Protein AF-L9JYN4-F1 (afdb_monomer_lite)

Foldseek 3Di:
DDDDDDDDDPDDDDPVLQWWKKKDKDQLQVQQPPPDQQCSLVSSVVVVLVVLCVPSVLDDPDDDDPDDDDDDDDDDDDDDDDDDDDDDDPDDDPPPPPPPCPPPPPSQEAEDPQNSCQQQVVHRRCGDRMWIKMKTKDADPDPPRPDRIHIYIGTDDDPDDPPDDMDIDDDD

Radius of gyration: 24.9 Å; chains: 1; bounding box: 78×68×42 Å

pLDDT: mean 70.84, std 22.61, range [29.33, 94.0]

Structure (mmCIF, N/CA/C/O backbone):
data_AF-L9JYN4-F1
#
_entry.id   AF-L9JYN4-F1
#
loop_
_atom_site.group_PDB
_atom_site.id
_atom_site.type_symbol
_atom_site.label_atom_id
_atom_site.label_alt_id
_atom_site.label_comp_id
_atom_site.label_asym_id
_atom_site.label_entity_id
_atom_site.label_seq_id
_atom_site.pdbx_PDB_ins_code
_atom_site.Cartn_x
_atom_site.Cartn_y
_atom_site.Cartn_z
_atom_site.occupancy
_atom_site.B_iso_or_equiv
_atom_site.auth_seq_id
_atom_site.auth_comp_id
_atom_site.auth_asym_id
_atom_site.auth_atom_id
_atom_site.pdbx_PDB_model_num
ATOM 1 N N . MET A 1 1 ? -40.098 34.093 3.460 1.00 53.19 1 MET A N 1
ATOM 2 C CA . MET A 1 1 ? -39.398 33.324 4.517 1.00 53.19 1 MET A CA 1
ATOM 3 C C . MET A 1 1 ? -38.778 32.085 3.886 1.00 53.19 1 MET A C 1
ATOM 5 O O . MET A 1 1 ? -39.512 31.292 3.315 1.00 53.19 1 MET A O 1
ATOM 9 N N . ALA A 1 2 ? -37.450 31.949 3.913 1.00 60.94 2 ALA A N 1
ATOM 10 C CA . ALA A 1 2 ? -36.761 30.754 3.414 1.00 60.94 2 ALA A CA 1
ATOM 11 C C . ALA A 1 2 ? -36.780 29.643 4.485 1.00 60.94 2 ALA A C 1
ATOM 13 O O . ALA A 1 2 ? -36.620 29.960 5.667 1.00 60.94 2 ALA A O 1
ATOM 14 N N . PRO A 1 3 ? -36.960 28.358 4.125 1.00 61.03 3 PRO A N 1
ATOM 15 C CA . PRO A 1 3 ? -36.962 27.282 5.109 1.00 61.03 3 PRO A CA 1
ATOM 16 C C . PRO A 1 3 ? -35.545 27.047 5.650 1.00 61.03 3 PRO A C 1
ATOM 18 O O . PRO A 1 3 ? -34.594 26.819 4.899 1.00 61.03 3 PRO A O 1
ATOM 21 N N . ALA A 1 4 ? -35.404 27.094 6.974 1.00 62.88 4 ALA A N 1
ATOM 22 C CA . ALA A 1 4 ? -34.155 26.805 7.667 1.00 62.88 4 ALA A CA 1
ATOM 23 C C . ALA A 1 4 ? -33.727 25.343 7.434 1.00 62.88 4 ALA A C 1
ATOM 25 O O . ALA A 1 4 ? -34.491 24.405 7.681 1.00 62.88 4 ALA A O 1
ATOM 26 N N . LYS A 1 5 ? -32.485 25.131 6.980 1.00 56.91 5 LYS A N 1
ATOM 27 C CA . LYS A 1 5 ? -31.899 23.791 6.845 1.00 56.91 5 LYS A CA 1
ATOM 28 C C . LYS A 1 5 ? -31.742 23.156 8.232 1.00 56.91 5 LYS A C 1
ATOM 30 O O . LYS A 1 5 ? -30.893 23.579 9.012 1.00 56.91 5 LYS A O 1
ATOM 35 N N . LYS A 1 6 ? -32.523 22.109 8.525 1.00 52.66 6 LYS A N 1
ATOM 36 C CA . LYS A 1 6 ? -32.312 21.237 9.693 1.00 52.66 6 LYS A CA 1
ATOM 37 C C . LYS A 1 6 ? -30.915 20.612 9.604 1.00 52.66 6 LYS A C 1
ATOM 39 O O . LYS A 1 6 ? -30.650 19.788 8.730 1.00 52.66 6 LYS A O 1
ATOM 44 N N . GLY A 1 7 ? -30.025 21.015 10.509 1.00 46.19 7 GLY A N 1
ATOM 45 C CA . GLY A 1 7 ? -28.706 20.413 10.678 1.00 46.19 7 GLY A CA 1
ATOM 46 C C . GLY A 1 7 ? -28.845 18.953 11.098 1.00 46.19 7 GLY A C 1
ATOM 47 O O . GLY A 1 7 ? -29.244 18.656 12.222 1.00 46.19 7 GLY A O 1
ATOM 48 N N . GLY A 1 8 ? -28.546 18.033 10.181 1.00 50.31 8 GLY A N 1
ATOM 49 C CA . GLY A 1 8 ? -28.527 16.603 10.466 1.00 50.31 8 GLY A CA 1
ATOM 50 C C . GLY A 1 8 ? -27.525 16.286 11.577 1.00 50.31 8 GLY A C 1
ATOM 51 O O . GLY A 1 8 ? -26.336 16.589 11.463 1.00 50.31 8 GLY A O 1
ATOM 52 N N . LYS A 1 9 ? -28.012 15.668 12.656 1.00 52.28 9 LYS A N 1
ATOM 53 C CA . LYS A 1 9 ? -27.211 15.176 13.781 1.00 52.28 9 LYS A CA 1
ATOM 54 C C . LYS A 1 9 ? -26.187 14.165 13.241 1.00 52.28 9 LYS A C 1
ATOM 56 O O . LYS A 1 9 ? -26.570 13.104 12.745 1.00 52.28 9 LYS A O 1
ATOM 61 N N . LYS A 1 10 ? -24.890 14.487 13.297 1.00 55.28 10 LYS A N 1
ATOM 62 C CA . LYS A 1 10 ? -23.818 13.552 12.914 1.00 55.28 10 LYS A CA 1
ATOM 63 C C . LYS A 1 10 ? -23.861 12.367 13.883 1.00 55.28 10 LYS A C 1
ATOM 65 O O . LYS A 1 10 ? -23.594 12.543 15.068 1.00 55.28 10 LYS A O 1
ATOM 70 N N . LYS A 1 11 ? -24.237 11.180 13.392 1.00 53.78 11 LYS A N 1
ATOM 71 C CA . LYS A 1 11 ? -24.153 9.933 14.167 1.00 53.78 11 LYS A CA 1
ATOM 72 C C . LYS A 1 11 ? -22.708 9.759 14.648 1.00 53.78 11 LYS A C 1
ATOM 74 O O . LYS A 1 11 ? -21.784 9.825 13.835 1.00 53.78 11 LYS A O 1
ATOM 79 N N . GLY A 1 12 ? -22.522 9.568 15.954 1.00 54.34 12 GLY A N 1
ATOM 80 C CA . GLY A 1 12 ? -21.225 9.204 16.524 1.00 54.34 12 GLY A CA 1
ATOM 81 C C . GLY A 1 12 ? -20.718 7.912 15.882 1.00 54.34 12 GLY A C 1
ATOM 82 O O . GLY A 1 12 ? -21.507 7.014 15.584 1.00 54.34 12 GLY A O 1
ATOM 83 N N . ARG A 1 13 ? -19.413 7.831 15.610 1.00 55.22 13 ARG A N 1
ATOM 84 C CA . ARG A 1 13 ? -18.786 6.597 15.117 1.00 55.22 13 ARG A CA 1
ATOM 85 C C . ARG A 1 13 ? -18.963 5.514 16.188 1.00 55.22 13 ARG A C 1
ATOM 87 O O . ARG A 1 13 ? -18.525 5.713 17.312 1.00 55.22 13 ARG A O 1
ATOM 94 N N . SER A 1 14 ? -19.628 4.408 15.853 1.00 55.19 14 SER A N 1
ATOM 95 C CA . SER A 1 14 ? -19.808 3.272 16.768 1.00 55.19 14 SER A CA 1
ATOM 96 C C . SER A 1 14 ? -18.516 2.462 16.917 1.00 55.19 14 SER A C 1
ATOM 98 O O . SER A 1 14 ? -17.744 2.374 15.958 1.00 55.19 14 SER A O 1
ATOM 100 N N . ALA A 1 15 ? -18.336 1.828 18.083 1.00 57.25 15 ALA A N 1
ATOM 101 C CA . ALA A 1 15 ? -17.183 0.990 18.436 1.00 57.25 15 ALA A CA 1
ATOM 102 C C . ALA A 1 15 ? -16.939 -0.178 17.458 1.00 57.25 15 ALA A C 1
ATOM 104 O O . ALA A 1 15 ? -15.811 -0.605 17.251 1.00 57.25 15 ALA A O 1
ATOM 105 N N . ILE A 1 16 ? -17.979 -0.631 16.752 1.00 58.81 16 ILE A N 1
ATOM 106 C CA . ILE A 1 16 ? -17.873 -1.651 15.692 1.00 58.81 16 ILE A CA 1
ATOM 107 C C . ILE A 1 16 ? -17.000 -1.160 14.515 1.00 58.81 16 ILE A C 1
ATOM 109 O O . ILE A 1 16 ? -16.385 -1.954 13.818 1.00 58.81 16 ILE A O 1
ATOM 113 N N . ASN A 1 17 ? -16.866 0.155 14.306 1.00 62.59 17 ASN A N 1
ATOM 114 C CA . ASN A 1 17 ? -15.939 0.712 13.309 1.00 62.59 17 ASN A CA 1
ATOM 115 C C . ASN A 1 17 ? -14.483 0.810 13.810 1.00 62.59 17 ASN A C 1
ATOM 117 O O . ASN A 1 17 ? -13.615 1.319 13.088 1.00 62.59 17 ASN A O 1
ATOM 121 N N . GLU A 1 18 ? -14.205 0.427 15.057 1.00 66.06 18 GLU A N 1
ATOM 122 C CA . GLU A 1 18 ? -12.865 0.519 15.644 1.00 66.06 18 GLU A CA 1
ATOM 123 C C . GLU A 1 18 ? -11.986 -0.670 15.277 1.00 66.06 18 GLU A C 1
ATOM 125 O O . GLU A 1 18 ? -10.789 -0.479 15.077 1.00 66.06 18 GLU A O 1
ATOM 130 N N . VAL A 1 19 ? -12.563 -1.860 15.111 1.00 75.12 19 VAL A N 1
ATOM 131 C CA . VAL A 1 19 ? -11.863 -3.047 14.609 1.00 75.12 19 VAL A CA 1
ATOM 132 C C . VAL A 1 19 ? -12.432 -3.358 13.235 1.00 75.12 19 VAL A C 1
ATOM 134 O O . VAL A 1 19 ? -13.603 -3.679 13.079 1.00 75.12 19 VAL A O 1
ATOM 137 N N . VAL A 1 20 ? -11.620 -3.138 12.205 1.00 83.69 20 VAL A N 1
ATOM 138 C CA . VAL A 1 20 ? -12.059 -3.223 10.811 1.00 83.69 20 VAL A CA 1
ATOM 139 C C . VAL A 1 20 ? -11.007 -3.976 10.037 1.00 83.69 20 VAL A C 1
ATOM 141 O O . VAL A 1 20 ? -9.846 -3.553 9.998 1.00 83.69 20 VAL A O 1
ATOM 144 N N . THR A 1 21 ? -11.421 -5.046 9.362 1.00 89.19 21 THR A N 1
ATOM 145 C CA . THR A 1 21 ? -10.575 -5.709 8.379 1.00 89.19 21 THR A CA 1
ATOM 146 C C . THR A 1 21 ? -11.225 -5.676 7.001 1.00 89.19 21 THR A C 1
ATOM 148 O O . THR A 1 21 ? -12.403 -5.978 6.821 1.00 89.19 21 THR A O 1
ATOM 151 N N . ARG A 1 22 ? -10.481 -5.184 6.008 1.00 91.00 22 ARG A N 1
ATOM 152 C CA . ARG A 1 22 ? -10.981 -4.985 4.643 1.00 91.00 22 ARG A CA 1
ATOM 153 C C . ARG A 1 22 ? -9.913 -5.310 3.626 1.00 91.00 22 ARG A C 1
ATOM 155 O O . ARG A 1 22 ? -8.742 -4.961 3.793 1.00 91.00 22 ARG A O 1
ATOM 162 N N . GLU A 1 23 ? -10.325 -5.933 2.535 1.00 92.62 23 GLU A N 1
ATOM 163 C CA . GLU A 1 23 ? -9.470 -6.174 1.388 1.00 92.62 23 GLU A CA 1
ATOM 164 C C . GLU A 1 23 ? -9.727 -5.162 0.285 1.00 92.62 23 GLU A C 1
ATOM 166 O O . GLU A 1 23 ? -10.852 -4.969 -0.171 1.00 92.62 23 GLU A O 1
ATOM 171 N N . TYR A 1 24 ? -8.643 -4.563 -0.191 1.00 93.50 24 TYR A N 1
ATOM 172 C CA . TYR A 1 24 ? -8.649 -3.559 -1.236 1.00 93.50 24 TYR A CA 1
ATOM 173 C C . TYR A 1 24 ? -7.711 -3.954 -2.367 1.00 93.50 24 TYR A C 1
ATOM 175 O O . TYR A 1 24 ? -6.676 -4.590 -2.164 1.00 93.50 24 TYR A O 1
ATOM 183 N N . THR A 1 25 ? -8.040 -3.505 -3.575 1.00 93.81 25 THR A N 1
ATOM 184 C CA . THR A 1 25 ? -7.110 -3.536 -4.706 1.00 93.81 25 THR A CA 1
ATOM 185 C C . THR A 1 25 ? -6.612 -2.122 -4.972 1.00 93.81 25 THR A C 1
ATOM 187 O O . THR A 1 25 ? -7.362 -1.277 -5.455 1.00 93.81 25 THR A O 1
ATOM 190 N N . ILE A 1 26 ? -5.336 -1.862 -4.693 1.00 93.62 26 ILE A N 1
ATOM 191 C CA . ILE A 1 26 ? -4.714 -0.558 -4.932 1.00 93.62 26 ILE A CA 1
ATOM 192 C C . ILE A 1 26 ? -4.181 -0.513 -6.363 1.00 93.62 26 ILE A C 1
ATOM 194 O O . ILE A 1 26 ? -3.449 -1.406 -6.798 1.00 93.62 26 ILE A O 1
ATOM 198 N N . ASN A 1 27 ? -4.522 0.551 -7.093 1.00 93.44 27 ASN A N 1
ATOM 199 C CA . ASN A 1 27 ? -3.955 0.835 -8.407 1.00 93.44 27 ASN A CA 1
ATOM 200 C C . ASN A 1 27 ? -2.679 1.677 -8.267 1.00 93.44 27 ASN A C 1
ATOM 202 O O . ASN A 1 27 ? -2.727 2.903 -8.199 1.00 93.44 27 ASN A O 1
ATOM 206 N N . ILE A 1 28 ? -1.535 1.001 -8.247 1.00 93.56 28 ILE A N 1
ATOM 207 C CA . ILE A 1 28 ? -0.214 1.619 -8.109 1.00 93.56 28 ILE A CA 1
ATOM 208 C C . ILE A 1 28 ? 0.235 2.263 -9.420 1.00 93.56 28 ILE A C 1
ATOM 210 O O . ILE A 1 28 ? 0.974 3.242 -9.381 1.00 93.56 28 ILE A O 1
ATOM 214 N N . HIS A 1 29 ? -0.239 1.781 -10.574 1.00 92.81 29 HIS A N 1
ATOM 215 C CA . HIS A 1 29 ? 0.118 2.336 -11.883 1.00 92.81 29 HIS A CA 1
ATOM 216 C C . HIS A 1 29 ? -0.159 3.843 -11.965 1.00 92.81 29 HIS A C 1
ATOM 218 O O . HIS A 1 29 ? 0.704 4.608 -12.390 1.00 92.81 29 HIS A O 1
ATOM 224 N N . LYS A 1 30 ? -1.323 4.282 -11.467 1.00 92.94 30 LYS A N 1
ATOM 225 C CA . LYS A 1 30 ? -1.683 5.709 -11.399 1.00 92.94 30 LYS A CA 1
ATOM 226 C C . LYS A 1 30 ? -0.741 6.509 -10.490 1.00 92.94 30 LYS A C 1
ATOM 228 O O . LYS A 1 30 ? -0.433 7.655 -10.784 1.00 92.94 30 LYS A O 1
ATOM 233 N N . CYS A 1 31 ? -0.253 5.897 -9.413 1.00 89.44 31 CYS A N 1
ATOM 234 C CA . CYS A 1 31 ? 0.627 6.525 -8.426 1.00 89.44 31 CYS A CA 1
ATOM 235 C C . CYS A 1 31 ? 2.091 6.653 -8.879 1.00 89.44 31 CYS A C 1
ATOM 237 O O . CYS A 1 31 ? 2.809 7.523 -8.387 1.00 89.44 31 CYS A O 1
ATOM 239 N N . ILE A 1 32 ? 2.550 5.764 -9.764 1.00 92.50 32 ILE A N 1
ATOM 240 C CA . ILE A 1 32 ? 3.922 5.759 -10.301 1.00 92.50 32 ILE A CA 1
ATOM 241 C C . ILE A 1 32 ? 4.017 6.403 -11.690 1.00 92.50 32 ILE A C 1
ATOM 243 O O . ILE A 1 32 ? 5.100 6.446 -12.281 1.00 92.50 32 ILE A O 1
ATOM 247 N N . HIS A 1 33 ? 2.900 6.890 -12.231 1.00 91.56 33 HIS A N 1
ATOM 248 C CA . HIS A 1 33 ? 2.888 7.585 -13.508 1.00 91.56 33 HIS A CA 1
ATOM 249 C C . HIS A 1 33 ? 3.712 8.877 -13.410 1.00 91.56 33 HIS A C 1
ATOM 251 O O . HIS A 1 33 ? 3.561 9.646 -12.464 1.00 91.56 33 HIS A O 1
ATOM 257 N N . GLY A 1 34 ? 4.633 9.090 -14.352 1.00 91.44 34 GLY A N 1
ATOM 258 C CA . GLY A 1 34 ? 5.504 10.271 -14.374 1.00 91.44 34 GLY A CA 1
ATOM 259 C C . GLY A 1 34 ? 6.573 10.344 -13.273 1.00 91.44 34 GLY A C 1
ATOM 260 O O . GLY A 1 34 ? 7.317 11.319 -13.223 1.00 91.44 34 GLY A O 1
ATOM 261 N N . VAL A 1 35 ? 6.706 9.339 -12.394 1.00 92.69 35 VAL A N 1
ATOM 262 C CA . VAL A 1 35 ? 7.747 9.364 -11.351 1.00 92.69 35 VAL A CA 1
ATOM 263 C C . VAL A 1 35 ? 9.051 8.735 -11.847 1.00 92.69 35 VAL A C 1
ATOM 265 O O . VAL A 1 35 ? 9.052 7.695 -12.518 1.00 92.69 35 VAL A O 1
ATOM 268 N N . GLY A 1 36 ? 10.174 9.346 -11.461 1.00 93.50 36 GLY A N 1
ATOM 269 C CA . GLY A 1 36 ? 11.511 8.868 -11.807 1.00 93.50 36 GLY A CA 1
ATOM 270 C C . GLY A 1 36 ? 11.773 7.442 -11.316 1.00 93.50 36 GLY A C 1
ATOM 271 O O . GLY A 1 36 ? 11.365 7.053 -10.218 1.00 93.50 36 GLY A O 1
ATOM 272 N N . PHE A 1 37 ? 12.495 6.662 -12.120 1.00 91.44 37 PHE A N 1
ATOM 273 C CA . PHE A 1 37 ? 12.661 5.219 -11.925 1.00 91.44 37 PHE A CA 1
ATOM 274 C C . PHE A 1 37 ? 13.204 4.821 -10.545 1.00 91.44 37 PHE A C 1
ATOM 276 O O . PHE A 1 37 ? 12.722 3.857 -9.957 1.00 91.44 37 PHE A O 1
ATOM 283 N N . LYS A 1 38 ? 14.145 5.594 -9.987 1.00 92.56 38 LYS A N 1
ATOM 284 C CA . LYS A 1 38 ? 14.736 5.344 -8.658 1.00 92.56 38 LYS A CA 1
ATOM 285 C C . LYS A 1 38 ? 13.765 5.587 -7.493 1.00 92.56 38 LYS A C 1
ATOM 287 O O . LYS A 1 38 ? 14.056 5.219 -6.367 1.00 92.56 38 LYS A O 1
ATOM 292 N N . LYS A 1 39 ? 12.618 6.230 -7.725 1.00 93.06 39 LYS A N 1
ATOM 293 C CA . LYS A 1 39 ? 11.649 6.571 -6.671 1.00 93.06 39 LYS A CA 1
ATOM 294 C C . LYS A 1 39 ? 10.334 5.801 -6.800 1.00 93.06 39 LYS A C 1
ATOM 296 O O . LYS A 1 39 ? 9.462 6.001 -5.964 1.00 93.06 39 LYS A O 1
ATOM 301 N N . ARG A 1 40 ? 10.182 4.900 -7.781 1.00 93.75 40 ARG A N 1
ATOM 302 C CA . ARG A 1 40 ? 8.919 4.187 -8.055 1.00 93.75 40 ARG A CA 1
ATOM 303 C C . ARG A 1 40 ? 8.472 3.275 -6.913 1.00 93.75 40 ARG A C 1
ATOM 305 O O . ARG A 1 40 ? 7.410 3.522 -6.347 1.00 93.75 40 ARG A O 1
ATOM 312 N N . ALA A 1 41 ? 9.270 2.279 -6.525 1.00 92.56 41 ALA A N 1
ATOM 313 C CA . ALA A 1 41 ? 8.915 1.389 -5.409 1.00 92.56 41 ALA A CA 1
ATOM 314 C C . ALA A 1 41 ? 8.777 2.128 -4.054 1.00 92.56 41 ALA A C 1
ATOM 316 O O . ALA A 1 41 ? 7.757 1.948 -3.381 1.00 92.56 41 ALA A O 1
ATOM 317 N N . PRO A 1 42 ? 9.691 3.052 -3.677 1.00 93.44 42 PRO A N 1
ATOM 318 C CA . PRO A 1 42 ? 9.501 3.881 -2.486 1.00 93.44 42 PRO A CA 1
ATOM 319 C C . PRO A 1 42 ? 8.221 4.724 -2.531 1.00 93.44 42 PRO A C 1
ATOM 321 O O . PRO A 1 42 ? 7.540 4.872 -1.514 1.00 93.44 42 PRO A O 1
ATOM 324 N N . ARG A 1 43 ? 7.863 5.274 -3.701 1.00 93.44 43 ARG A N 1
ATOM 325 C CA . ARG A 1 43 ? 6.627 6.044 -3.869 1.00 93.44 43 ARG A CA 1
ATOM 326 C C . ARG A 1 43 ? 5.400 5.157 -3.719 1.00 93.44 43 ARG A C 1
ATOM 328 O O . ARG A 1 43 ? 4.484 5.559 -3.015 1.00 93.44 43 ARG A O 1
ATOM 335 N N . ALA A 1 44 ? 5.408 3.957 -4.295 1.00 93.56 44 ALA A N 1
ATOM 336 C CA . ALA A 1 44 ? 4.320 2.997 -4.147 1.00 93.56 44 ALA A CA 1
ATOM 337 C C . ALA A 1 44 ? 4.034 2.688 -2.667 1.00 93.56 44 ALA A C 1
ATOM 339 O O . ALA A 1 44 ? 2.890 2.771 -2.235 1.00 93.56 44 ALA A O 1
ATOM 340 N N . LEU A 1 45 ? 5.068 2.441 -1.856 1.00 92.88 45 LEU A N 1
ATOM 341 C CA . LEU A 1 45 ? 4.906 2.190 -0.416 1.00 92.88 45 LEU A CA 1
ATOM 342 C C . LEU A 1 45 ? 4.402 3.409 0.366 1.00 92.88 45 LEU A C 1
ATOM 344 O O . LEU A 1 45 ? 3.638 3.256 1.318 1.00 92.88 45 LEU A O 1
ATOM 348 N N . LYS A 1 46 ? 4.819 4.622 -0.015 1.00 91.81 46 LYS A N 1
ATOM 349 C CA . LYS A 1 46 ? 4.276 5.860 0.569 1.00 91.81 46 LYS A CA 1
ATOM 350 C C . LYS A 1 46 ? 2.795 6.028 0.234 1.00 91.81 46 LYS A C 1
ATOM 352 O O . LYS A 1 46 ? 2.020 6.401 1.105 1.00 91.81 46 LYS A O 1
ATOM 357 N N . GLU A 1 47 ? 2.395 5.728 -0.997 1.00 91.81 47 GLU A N 1
ATOM 358 C CA . GLU A 1 47 ? 0.991 5.810 -1.413 1.00 91.81 47 GLU A CA 1
ATOM 359 C C . GLU A 1 47 ? 0.127 4.713 -0.776 1.00 91.81 47 GLU A C 1
ATOM 361 O O . GLU A 1 47 ? -0.998 4.996 -0.383 1.00 91.81 47 GLU A O 1
ATOM 366 N N . ILE A 1 48 ? 0.656 3.503 -0.558 1.00 92.50 48 ILE A N 1
ATOM 367 C CA . ILE A 1 48 ? -0.054 2.461 0.205 1.00 92.50 48 ILE A CA 1
ATOM 368 C C . ILE A 1 48 ? -0.297 2.912 1.651 1.00 92.50 48 ILE A C 1
ATOM 370 O O . ILE A 1 48 ? -1.397 2.728 2.170 1.00 92.50 48 ILE A O 1
ATOM 374 N N . ARG A 1 49 ? 0.693 3.553 2.289 1.00 91.25 49 ARG A N 1
ATOM 375 C CA . ARG A 1 49 ? 0.521 4.130 3.632 1.00 91.25 49 ARG A CA 1
ATOM 376 C C . ARG A 1 49 ? -0.565 5.203 3.650 1.00 91.25 49 ARG A C 1
ATOM 378 O O . ARG A 1 49 ? -1.493 5.103 4.441 1.00 91.25 49 ARG A O 1
ATOM 385 N N . LYS A 1 50 ? -0.512 6.157 2.717 1.00 91.25 50 LYS A N 1
ATOM 386 C CA . LYS A 1 50 ? -1.546 7.198 2.575 1.00 91.25 50 LYS A CA 1
ATOM 387 C C . LYS A 1 50 ? -2.937 6.617 2.326 1.00 91.25 50 LYS A C 1
ATOM 389 O O . LYS A 1 50 ? -3.914 7.132 2.862 1.00 91.25 50 LYS A O 1
ATOM 394 N N . PHE A 1 51 ? -3.032 5.561 1.518 1.00 91.56 51 PHE A N 1
ATOM 395 C CA . PHE A 1 51 ? -4.291 4.876 1.244 1.00 91.56 51 PHE A CA 1
ATOM 396 C C . PHE A 1 51 ? -4.871 4.255 2.518 1.00 91.56 51 PHE A C 1
ATOM 398 O O . PHE A 1 51 ? -6.038 4.481 2.826 1.00 91.56 51 PHE A O 1
ATOM 405 N N . ALA A 1 52 ? -4.045 3.552 3.297 1.00 89.94 52 ALA A N 1
ATOM 406 C CA . ALA A 1 52 ? -4.457 2.982 4.576 1.00 89.94 52 ALA A CA 1
ATOM 407 C C . ALA A 1 52 ? -4.936 4.063 5.557 1.00 89.94 52 ALA A C 1
ATOM 409 O O . ALA A 1 52 ? -6.006 3.925 6.145 1.00 89.94 52 ALA A O 1
ATOM 410 N N . THR A 1 53 ? -4.202 5.174 5.662 1.00 87.44 53 THR A N 1
ATOM 411 C CA . THR A 1 53 ? -4.586 6.315 6.502 1.00 87.44 53 THR A CA 1
ATOM 412 C C . THR A 1 53 ? -5.938 6.901 6.094 1.00 87.44 53 THR A C 1
ATOM 414 O O . THR A 1 53 ? -6.784 7.171 6.946 1.00 87.44 53 THR A O 1
ATOM 417 N N . LYS A 1 54 ? -6.168 7.063 4.786 1.00 87.00 54 LYS A N 1
ATOM 418 C CA . LYS A 1 54 ? -7.405 7.631 4.239 1.00 87.00 54 LYS A CA 1
ATOM 419 C C . LYS A 1 54 ? -8.625 6.746 4.505 1.00 87.00 54 LYS A C 1
ATOM 421 O O . LYS A 1 54 ? -9.656 7.259 4.926 1.00 87.00 54 LYS A O 1
ATOM 426 N N . GLU A 1 55 ? -8.512 5.446 4.248 1.00 85.31 55 GLU A N 1
ATOM 427 C CA . GLU A 1 55 ? -9.638 4.508 4.337 1.00 85.31 55 GLU A CA 1
ATOM 428 C C . GLU A 1 55 ? -9.995 4.147 5.783 1.00 85.31 55 GLU A C 1
ATOM 430 O O . GLU A 1 55 ? -11.171 4.038 6.129 1.00 85.31 55 GLU A O 1
ATOM 435 N N . ILE A 1 56 ? -8.987 3.977 6.641 1.00 82.56 56 ILE A N 1
ATOM 436 C CA . ILE A 1 56 ? -9.175 3.516 8.024 1.00 82.56 56 ILE A CA 1
ATOM 437 C C . ILE A 1 56 ? -9.327 4.688 9.003 1.00 82.56 56 ILE A C 1
ATOM 439 O O . ILE A 1 56 ? -9.813 4.520 10.122 1.00 82.56 56 ILE A O 1
ATOM 443 N N . GLY A 1 57 ? -9.022 5.911 8.561 1.00 67.00 57 GLY A N 1
ATOM 444 C CA . GLY A 1 57 ? -9.271 7.122 9.335 1.00 67.00 57 GLY A CA 1
ATOM 445 C C . GLY A 1 57 ? -8.358 7.258 10.550 1.00 67.00 57 GLY A C 1
ATOM 446 O O . GLY A 1 57 ? -8.752 7.887 11.532 1.00 67.00 57 GLY A O 1
ATOM 447 N N . THR A 1 58 ? -7.150 6.691 10.495 1.00 62.78 58 THR A N 1
ATOM 448 C CA . THR A 1 58 ? -6.067 7.130 11.382 1.00 62.78 58 THR A CA 1
ATOM 449 C C . THR A 1 58 ? -5.812 8.604 11.068 1.00 62.78 58 THR A C 1
ATOM 451 O O . THR A 1 58 ? -5.732 8.966 9.894 1.00 62.78 58 THR A O 1
ATOM 454 N N . GLN A 1 59 ? -5.807 9.472 12.083 1.00 55.34 59 GLN A N 1
ATOM 455 C CA . GLN A 1 59 ? -5.850 10.920 11.871 1.00 55.34 59 GLN A CA 1
ATOM 456 C C . GLN A 1 59 ? -4.726 11.390 10.933 1.00 55.34 59 GLN A C 1
ATOM 458 O O . GLN A 1 59 ? -3.548 11.302 11.272 1.00 55.34 59 GLN A O 1
ATOM 463 N N . MET A 1 60 ? -5.094 11.917 9.760 1.00 43.03 60 MET A N 1
ATOM 464 C CA . MET A 1 60 ? -4.167 12.683 8.927 1.00 43.03 60 MET A CA 1
ATOM 465 C C . MET A 1 60 ? -3.746 13.931 9.712 1.00 43.03 60 MET A C 1
ATOM 467 O O . MET A 1 60 ? -4.632 14.659 10.173 1.00 43.03 60 MET A O 1
ATOM 471 N N . PRO A 1 61 ? -2.447 14.252 9.832 1.00 45.38 61 PRO A N 1
ATOM 472 C CA . PRO A 1 61 ? -2.058 15.581 10.267 1.00 45.38 61 PRO A CA 1
ATOM 473 C C . PRO A 1 61 ? -2.582 16.587 9.234 1.00 45.38 61 PRO A C 1
ATOM 475 O O . PRO A 1 61 ? -2.220 16.569 8.058 1.00 45.38 61 PRO A O 1
ATOM 478 N N . PHE A 1 62 ? -3.508 17.430 9.676 1.00 35.00 62 PHE A N 1
ATOM 479 C CA . PHE A 1 62 ? -4.146 18.469 8.881 1.00 35.00 62 PHE A CA 1
ATOM 480 C C . PHE A 1 62 ? -3.096 19.546 8.556 1.00 35.00 62 PHE A C 1
ATOM 482 O O . PHE A 1 62 ? -2.816 20.417 9.378 1.00 35.00 62 PHE A O 1
ATOM 489 N N . CYS A 1 63 ? -2.456 19.485 7.386 1.00 39.03 63 CYS A N 1
ATOM 490 C CA . CYS A 1 63 ? -1.550 20.545 6.951 1.00 39.03 63 CYS A CA 1
ATOM 491 C C . CYS A 1 63 ? -2.375 21.753 6.479 1.00 39.03 63 CYS A C 1
ATOM 493 O O . CYS A 1 63 ? -2.924 21.746 5.380 1.00 39.03 63 CYS A O 1
ATOM 495 N N . HIS A 1 64 ? -2.476 22.792 7.313 1.00 46.00 64 HIS A N 1
ATOM 496 C CA . HIS A 1 64 ? -2.926 24.104 6.849 1.00 46.00 64 HIS A CA 1
ATOM 497 C C . HIS A 1 64 ? -1.950 24.603 5.777 1.00 46.00 64 HIS A C 1
ATOM 499 O O . HIS A 1 64 ? -0.735 24.651 5.998 1.00 46.00 64 HIS A O 1
ATOM 505 N N . GLN A 1 65 ? -2.483 24.977 4.616 1.00 39.38 65 GLN A N 1
ATOM 506 C CA . GLN A 1 65 ? -1.777 25.805 3.648 1.00 39.38 65 GLN A CA 1
ATOM 507 C C . GLN A 1 65 ? -1.383 27.099 4.382 1.00 39.38 65 GLN A C 1
ATOM 509 O O . GLN A 1 65 ? -2.254 27.887 4.743 1.00 39.38 65 GLN A O 1
ATOM 514 N N . ARG A 1 66 ? -0.091 27.325 4.655 1.00 40.06 66 ARG A N 1
ATOM 515 C CA . ARG A 1 66 ? 0.369 28.671 5.024 1.00 40.06 66 ARG A CA 1
ATOM 516 C C . ARG A 1 66 ? 0.261 29.528 3.767 1.00 40.06 66 ARG A C 1
ATOM 518 O O . ARG A 1 66 ? 1.121 29.428 2.895 1.00 40.06 66 ARG A O 1
ATOM 525 N N . GLY A 1 67 ? -0.816 30.302 3.661 1.00 39.66 67 GLY A N 1
ATOM 526 C CA . GLY A 1 67 ? -0.822 31.500 2.830 1.00 39.66 67 GLY A CA 1
ATOM 527 C C . GLY A 1 67 ? 0.252 32.438 3.373 1.00 39.66 67 GLY A C 1
ATOM 528 O O . GLY A 1 67 ? 0.285 32.699 4.573 1.00 39.66 67 GLY A O 1
ATOM 529 N N . GLY A 1 68 ? 1.198 32.830 2.525 1.00 36.56 68 GLY A N 1
ATOM 530 C CA . GLY A 1 68 ? 2.129 33.906 2.839 1.00 36.56 68 GLY A CA 1
ATOM 531 C C . GLY A 1 68 ? 1.487 35.228 2.446 1.00 36.56 68 GLY A C 1
ATOM 532 O O . GLY A 1 68 ? 1.105 35.375 1.288 1.00 36.56 68 GLY A O 1
ATOM 533 N N . ASP A 1 69 ? 1.375 36.154 3.394 1.00 36.91 69 ASP A N 1
ATOM 534 C CA . ASP A 1 69 ? 1.124 37.571 3.128 1.00 36.91 69 ASP A CA 1
ATOM 535 C C . ASP A 1 69 ? 2.430 38.230 2.651 1.00 36.91 69 ASP A C 1
ATOM 537 O O . ASP A 1 69 ? 3.428 38.192 3.381 1.00 36.91 69 ASP A O 1
ATOM 541 N N . PRO A 1 70 ? 2.481 38.824 1.446 1.00 46.22 70 PRO A N 1
ATOM 542 C CA . PRO A 1 70 ? 3.617 39.612 1.009 1.00 46.22 70 PRO A CA 1
ATOM 543 C C . PRO A 1 70 ? 3.364 41.087 1.325 1.00 46.22 70 PRO A C 1
ATOM 545 O O . PRO A 1 70 ? 2.646 41.773 0.602 1.00 46.22 70 PRO A O 1
ATOM 548 N N . GLY A 1 71 ? 4.001 41.605 2.371 1.00 46.22 71 GLY A N 1
ATOM 549 C CA . GLY A 1 71 ? 4.112 43.052 2.503 1.00 46.22 71 GLY A CA 1
ATOM 550 C C . GLY A 1 71 ? 4.634 43.520 3.843 1.00 46.22 71 GLY A C 1
ATOM 551 O O . GLY A 1 71 ? 3.836 43.647 4.754 1.00 46.22 71 GLY A O 1
ATOM 552 N N . ILE A 1 72 ? 5.931 43.851 3.911 1.00 43.75 72 ILE A N 1
ATOM 553 C CA . ILE A 1 72 ? 6.443 45.075 4.553 1.00 43.75 72 ILE A CA 1
ATOM 554 C C . ILE A 1 72 ? 7.715 45.511 3.803 1.00 43.75 72 ILE A C 1
ATOM 556 O O . ILE A 1 72 ? 8.633 44.722 3.589 1.00 43.75 72 ILE A O 1
ATOM 560 N N . HIS A 1 73 ? 7.742 46.784 3.412 1.00 46.44 73 HIS A N 1
ATOM 561 C CA . HIS A 1 73 ? 8.865 47.516 2.831 1.00 46.44 73 HIS A CA 1
ATOM 562 C C . HIS A 1 73 ? 9.455 48.412 3.937 1.00 46.44 73 HIS A C 1
ATOM 564 O O . HIS A 1 73 ? 8.696 49.171 4.544 1.00 46.44 73 HIS A O 1
ATOM 570 N N . HIS A 1 74 ? 10.765 48.382 4.206 1.00 37.41 74 HIS A N 1
ATOM 571 C CA . HIS A 1 74 ? 11.415 49.493 4.916 1.00 37.41 74 HIS A CA 1
ATOM 572 C C . HIS A 1 74 ? 12.914 49.618 4.623 1.00 37.41 74 HIS A C 1
ATOM 574 O O . HIS A 1 74 ? 13.597 48.631 4.362 1.00 37.41 74 HIS A O 1
ATOM 580 N N . GLN A 1 75 ? 13.367 50.873 4.602 1.00 43.97 75 GLN A N 1
ATOM 581 C CA . GLN A 1 75 ? 14.582 51.376 3.964 1.00 43.97 75 GLN A CA 1
ATOM 582 C C . GLN A 1 75 ? 15.866 51.266 4.810 1.00 43.97 75 GLN A C 1
ATOM 584 O O . GLN A 1 75 ? 15.849 51.054 6.017 1.00 43.97 75 GLN A O 1
ATOM 589 N N . HIS A 1 76 ? 16.971 51.449 4.089 1.00 40.91 76 HIS A N 1
ATOM 590 C CA . HIS A 1 76 ? 18.394 51.453 4.438 1.00 40.91 76 HIS A CA 1
ATOM 591 C C . HIS A 1 76 ? 18.800 52.526 5.475 1.00 40.91 76 HIS A C 1
ATOM 593 O O . HIS A 1 76 ? 18.342 53.659 5.377 1.00 40.91 76 HIS A O 1
ATOM 599 N N . SER A 1 77 ? 19.785 52.237 6.339 1.00 36.03 77 SER A N 1
ATOM 600 C CA . SER A 1 77 ? 20.841 53.210 6.682 1.00 36.03 77 SER A CA 1
ATOM 601 C C . SER A 1 77 ? 22.091 52.522 7.248 1.00 36.03 77 SER A C 1
ATOM 603 O O . SER A 1 77 ? 22.000 51.610 8.065 1.00 36.03 77 SER A O 1
ATOM 605 N N . GLN A 1 78 ? 23.250 52.968 6.766 1.00 46.94 78 GLN A N 1
ATOM 606 C CA . GLN A 1 78 ? 24.599 52.467 7.030 1.00 46.94 78 GLN A CA 1
ATOM 607 C C . GLN A 1 78 ? 25.188 53.037 8.326 1.00 46.94 78 GLN A C 1
ATOM 609 O O . GLN A 1 78 ? 25.012 54.223 8.582 1.00 46.94 78 GLN A O 1
ATOM 614 N N . VAL A 1 79 ? 25.992 52.234 9.040 1.00 35.44 79 VAL A N 1
ATOM 615 C CA . VAL A 1 79 ? 27.338 52.609 9.535 1.00 35.44 79 VAL A CA 1
ATOM 616 C C . VAL A 1 79 ? 28.135 51.354 9.952 1.00 35.44 79 VAL A C 1
ATOM 618 O O . VAL A 1 79 ? 27.693 50.559 10.775 1.00 35.44 79 VAL A O 1
ATOM 621 N N . HIS A 1 80 ? 29.320 51.191 9.356 1.00 34.12 80 HIS A N 1
ATOM 622 C CA . HIS A 1 80 ? 30.438 50.297 9.740 1.00 34.12 80 HIS A CA 1
ATOM 623 C C . HIS A 1 80 ? 31.408 51.093 10.684 1.00 34.12 80 HIS A C 1
ATOM 625 O O . HIS A 1 80 ? 31.182 52.303 10.758 1.00 34.12 80 HIS A O 1
ATOM 631 N N . PRO A 1 81 ? 32.503 50.568 11.331 1.00 48.38 81 PRO A N 1
ATOM 632 C CA . PRO A 1 81 ? 33.339 49.462 10.830 1.00 48.38 81 PRO A CA 1
ATOM 633 C C . PRO A 1 81 ? 34.287 48.647 11.797 1.00 48.38 81 PRO A C 1
ATOM 635 O O . PRO A 1 81 ? 34.571 49.020 12.927 1.00 48.38 81 PRO A O 1
ATOM 638 N N . TRP A 1 82 ? 34.847 47.551 11.249 1.00 34.06 82 TRP A N 1
ATOM 639 C CA . TRP A 1 82 ? 36.082 46.786 11.591 1.00 34.06 82 TRP A CA 1
ATOM 640 C C . TRP A 1 82 ? 36.249 45.982 12.907 1.00 34.06 82 TRP A C 1
ATOM 642 O O . TRP A 1 82 ? 36.603 46.519 13.949 1.00 34.06 82 TRP A O 1
ATOM 652 N N . ARG A 1 83 ? 36.212 44.643 12.773 1.00 32.75 83 ARG A N 1
ATOM 653 C CA . ARG A 1 83 ? 37.255 43.614 13.083 1.00 32.75 83 ARG A CA 1
ATOM 654 C C . ARG A 1 83 ? 36.651 42.284 12.585 1.00 32.75 83 ARG A C 1
ATOM 656 O O . ARG A 1 83 ? 35.522 41.983 12.928 1.00 32.75 83 ARG A O 1
ATOM 663 N N . GLY A 1 84 ? 37.213 41.496 11.676 1.00 36.88 84 GLY A N 1
ATOM 664 C CA . GLY A 1 84 ? 38.580 41.006 11.550 1.00 36.88 84 GLY A CA 1
ATOM 665 C C . GLY A 1 84 ? 38.481 39.534 11.112 1.00 36.88 84 GLY A C 1
ATOM 666 O O . GLY A 1 84 ? 38.481 38.651 11.954 1.00 36.88 84 GLY A O 1
ATOM 667 N N . LEU A 1 85 ? 38.279 39.336 9.805 1.00 37.91 85 LEU A N 1
ATOM 668 C CA . LEU A 1 85 ? 38.560 38.164 8.958 1.00 37.91 85 LEU A CA 1
ATOM 669 C C . LEU A 1 85 ? 38.374 36.736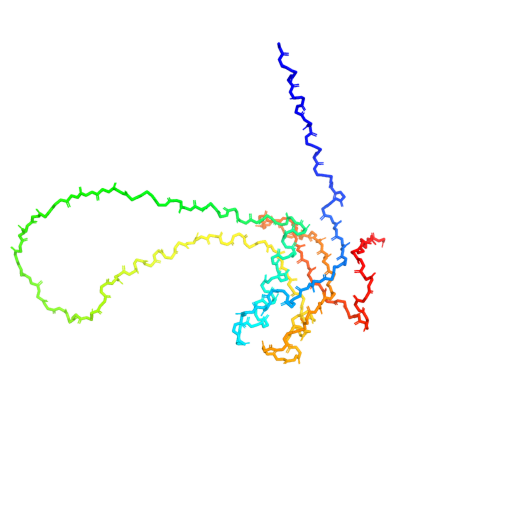 9.541 1.00 37.91 85 LEU A C 1
ATOM 671 O O . LEU A 1 85 ? 39.295 36.147 10.098 1.00 37.91 85 LEU A O 1
ATOM 675 N N . GLN A 1 86 ? 37.211 36.133 9.263 1.00 31.25 86 GLN A N 1
ATOM 676 C CA . GLN A 1 86 ? 37.066 34.688 9.032 1.00 31.25 86 GLN A CA 1
ATOM 677 C C . GLN A 1 86 ? 36.551 34.491 7.603 1.00 31.25 86 GLN A C 1
ATOM 679 O O . GLN A 1 86 ? 35.680 35.229 7.140 1.00 31.25 86 GLN A O 1
ATOM 684 N N . GLU A 1 87 ? 37.160 33.543 6.899 1.00 34.66 87 GLU A N 1
ATOM 685 C CA . GLU A 1 87 ? 37.010 33.307 5.467 1.00 34.66 87 GLU A CA 1
ATOM 686 C C . GLU A 1 87 ? 35.555 33.038 5.055 1.00 34.66 87 GLU A C 1
ATOM 688 O O . GLU A 1 87 ? 34.821 32.263 5.670 1.00 34.66 87 GLU A O 1
ATOM 693 N N . THR A 1 88 ? 35.127 33.714 3.994 1.00 32.53 88 THR A N 1
ATOM 694 C CA . THR A 1 88 ? 33.763 33.702 3.479 1.00 32.53 88 THR A CA 1
ATOM 695 C C . THR A 1 88 ? 33.570 32.583 2.456 1.00 32.53 88 THR A C 1
ATOM 697 O O . THR A 1 88 ? 34.116 32.616 1.356 1.00 32.53 88 THR A O 1
ATOM 700 N N . CYS A 1 89 ? 32.711 31.612 2.778 1.00 29.33 89 CYS A N 1
ATOM 701 C CA . CYS A 1 89 ? 32.077 30.758 1.771 1.00 29.33 89 CYS A CA 1
ATOM 702 C C . CYS A 1 89 ? 30.820 31.462 1.207 1.00 29.33 89 CYS A C 1
ATOM 704 O O . CYS A 1 89 ? 29.972 31.918 1.983 1.00 29.33 89 CYS A O 1
ATOM 706 N N . PRO A 1 90 ? 30.652 31.552 -0.126 1.00 40.41 90 PRO A N 1
ATOM 707 C CA . PRO A 1 90 ? 29.600 32.329 -0.774 1.00 40.41 90 PRO A CA 1
ATOM 708 C C . PRO A 1 90 ? 28.293 31.530 -0.838 1.00 40.41 90 PRO A C 1
ATOM 710 O O . PRO A 1 90 ? 27.940 30.932 -1.847 1.00 40.41 90 PRO A O 1
ATOM 713 N N . SER A 1 91 ? 27.578 31.462 0.277 1.00 43.06 91 SER A N 1
ATOM 714 C CA . SER A 1 91 ? 26.118 31.281 0.324 1.00 43.06 91 SER A CA 1
ATOM 715 C C . SER A 1 91 ? 25.688 31.365 1.781 1.00 43.06 91 SER A C 1
ATOM 717 O O . SER A 1 91 ? 25.494 30.370 2.476 1.00 43.06 91 SER A O 1
ATOM 719 N N . GLY A 1 92 ? 25.587 32.605 2.258 1.00 38.69 92 GLY A N 1
ATOM 720 C CA . GLY A 1 92 ? 25.078 32.926 3.580 1.00 38.69 92 GLY A CA 1
ATOM 721 C C . GLY A 1 92 ? 23.681 32.351 3.778 1.00 38.69 92 GLY A C 1
ATOM 722 O O . GLY A 1 92 ? 22.687 32.887 3.302 1.00 38.69 92 GLY A O 1
ATOM 723 N N . THR A 1 93 ? 23.595 31.251 4.509 1.00 37.19 93 THR A N 1
ATOM 724 C CA . THR A 1 93 ? 22.444 30.941 5.349 1.00 37.19 93 THR A CA 1
ATOM 725 C C . THR A 1 93 ? 22.967 30.102 6.503 1.00 37.19 93 THR A C 1
ATOM 727 O O . THR A 1 93 ? 23.148 28.890 6.379 1.00 37.19 93 THR A O 1
ATOM 730 N N . GLN A 1 94 ? 23.185 30.748 7.648 1.00 36.06 94 GLN A N 1
ATOM 731 C CA . GLN A 1 94 ? 23.100 30.059 8.929 1.00 36.06 94 GLN A CA 1
ATOM 732 C C . GLN A 1 94 ? 21.661 29.555 9.037 1.00 36.06 94 GLN A C 1
ATOM 734 O O . GLN A 1 94 ? 20.748 30.289 9.412 1.00 36.06 94 GLN A O 1
ATOM 739 N N . ARG A 1 95 ? 21.414 28.316 8.604 1.00 37.72 95 ARG A N 1
ATOM 740 C CA . ARG A 1 95 ? 20.160 27.654 8.937 1.00 37.72 95 ARG A CA 1
ATOM 741 C C . ARG A 1 95 ? 20.257 27.338 10.417 1.00 37.72 95 ARG A C 1
ATOM 743 O O . ARG A 1 95 ? 20.899 26.363 10.795 1.00 37.72 95 ARG A O 1
ATOM 750 N N . ASN A 1 96 ? 19.650 28.216 11.212 1.00 34.78 96 ASN A N 1
ATOM 751 C CA . ASN A 1 96 ? 19.200 27.923 12.560 1.00 34.78 96 ASN A CA 1
ATOM 752 C C . ASN A 1 96 ? 18.706 26.466 12.583 1.00 34.78 96 ASN A C 1
ATOM 754 O O . ASN A 1 96 ? 17.824 26.082 11.808 1.00 34.78 96 ASN A O 1
ATOM 758 N N . SER A 1 97 ? 19.359 25.648 13.402 1.00 39.59 97 SER A N 1
ATOM 759 C CA . SER A 1 97 ? 19.105 24.222 13.566 1.00 39.59 97 SER A CA 1
ATOM 760 C C . SER A 1 97 ? 17.805 23.929 14.316 1.00 39.59 97 SER A C 1
ATOM 762 O O . SER A 1 97 ? 17.541 22.770 14.628 1.00 39.59 97 SER A O 1
ATOM 764 N N . GLU A 1 98 ? 16.921 24.915 14.490 1.00 41.75 98 GLU A N 1
ATOM 765 C CA . GLU A 1 98 ? 15.481 24.685 14.618 1.00 41.75 98 GLU A CA 1
ATOM 766 C C . GLU A 1 98 ? 14.905 24.135 13.305 1.00 41.75 98 GLU A C 1
ATOM 768 O O . GLU A 1 98 ? 14.062 24.718 12.617 1.00 41.75 98 GLU A O 1
ATOM 773 N N . ILE A 1 99 ? 15.333 22.916 12.977 1.00 41.31 99 ILE A N 1
ATOM 774 C CA . ILE A 1 99 ? 14.478 21.958 12.306 1.00 41.31 99 ILE A CA 1
ATOM 775 C C . ILE A 1 99 ? 13.289 21.817 13.240 1.00 41.31 99 ILE A C 1
ATOM 777 O O . ILE A 1 99 ? 13.349 21.127 14.255 1.00 41.31 99 ILE A O 1
ATOM 781 N N . CYS A 1 100 ? 12.224 22.548 12.913 1.00 38.38 100 CYS A N 1
ATOM 782 C CA . CYS A 1 100 ? 10.942 22.396 13.555 1.00 38.38 100 CYS A CA 1
ATOM 783 C C . CYS A 1 100 ? 10.681 20.895 13.674 1.00 38.38 100 CYS A C 1
ATOM 785 O O . CYS A 1 100 ? 10.561 20.212 12.650 1.00 38.38 100 CYS A O 1
ATOM 787 N N . HIS A 1 101 ? 10.534 20.396 14.900 1.00 35.38 101 HIS A N 1
ATOM 788 C CA . HIS A 1 101 ? 9.734 19.214 15.163 1.00 35.38 101 HIS A CA 1
ATOM 789 C C . HIS A 1 101 ? 8.299 19.547 14.732 1.00 35.38 101 HIS A C 1
ATOM 791 O O . HIS A 1 101 ? 7.400 19.750 15.542 1.00 35.38 101 HIS A O 1
ATOM 797 N N . LYS A 1 102 ? 8.058 19.658 13.421 1.00 42.16 102 LYS A N 1
ATOM 798 C CA . LYS A 1 102 ? 6.741 19.422 12.860 1.00 42.16 102 LYS A CA 1
ATOM 799 C C . LYS A 1 102 ? 6.527 17.959 13.145 1.00 42.16 102 LYS A C 1
ATOM 801 O O . LYS A 1 102 ? 7.002 17.127 12.386 1.00 42.16 102 LYS A O 1
ATOM 806 N N . GLY A 1 103 ? 5.938 17.682 14.304 1.00 37.19 103 GLY A N 1
ATOM 807 C CA . GLY A 1 103 ? 5.546 16.349 14.691 1.00 37.19 103 GLY A CA 1
ATOM 808 C C . GLY A 1 103 ? 4.728 15.786 13.546 1.00 37.19 103 GLY A C 1
ATOM 809 O O . GLY A 1 103 ? 3.552 16.124 13.388 1.00 37.19 103 GLY A O 1
ATOM 810 N N . ASP A 1 104 ? 5.377 14.957 12.734 1.00 43.12 104 ASP A N 1
ATOM 811 C CA . ASP A 1 104 ? 4.738 13.859 12.055 1.00 43.12 104 ASP A CA 1
ATOM 812 C C . ASP A 1 104 ? 4.060 13.095 13.191 1.00 43.12 104 ASP A C 1
ATOM 814 O O . ASP A 1 104 ? 4.651 12.249 13.856 1.00 43.12 104 ASP A O 1
ATOM 818 N N . ARG A 1 105 ? 2.816 13.463 13.518 1.00 46.44 105 ARG A N 1
ATOM 819 C CA . ARG A 1 105 ? 1.921 12.542 14.206 1.00 46.44 105 ARG A CA 1
ATOM 820 C C . ARG A 1 105 ? 1.664 11.458 13.177 1.00 46.44 105 ARG A C 1
ATOM 822 O O . ARG A 1 105 ? 0.674 11.505 12.450 1.00 46.44 105 ARG A O 1
ATOM 829 N N . ASP A 1 106 ? 2.647 10.574 13.037 1.00 54.94 106 ASP A N 1
ATOM 830 C CA . ASP A 1 106 ? 2.611 9.441 12.147 1.00 54.94 106 ASP A CA 1
ATOM 831 C C . ASP A 1 106 ? 1.377 8.650 12.555 1.00 54.94 106 ASP A C 1
ATOM 833 O O . ASP A 1 106 ? 1.271 8.089 13.647 1.00 54.94 106 ASP A O 1
ATOM 837 N N . SER A 1 107 ? 0.379 8.676 11.679 1.00 62.12 107 SER A N 1
ATOM 838 C CA . SER A 1 107 ? -0.662 7.667 11.696 1.00 62.12 107 SER A CA 1
ATOM 839 C C . SER A 1 107 ? 0.034 6.309 11.745 1.00 62.12 107 SER A C 1
ATOM 841 O O . SER A 1 107 ? 0.798 6.002 10.828 1.00 62.12 107 SER A O 1
ATOM 843 N N . ASP A 1 108 ? -0.198 5.524 12.803 1.00 78.50 108 ASP A N 1
ATOM 844 C CA . ASP A 1 108 ? 0.500 4.252 13.033 1.00 78.50 108 ASP A CA 1
ATOM 845 C C . ASP A 1 108 ? 0.020 3.198 12.017 1.00 78.50 108 ASP A C 1
ATOM 847 O O . ASP A 1 108 ? -0.876 2.385 12.264 1.00 78.50 108 ASP A O 1
ATOM 851 N N . VAL A 1 109 ? 0.569 3.286 10.805 1.00 86.56 109 VAL A N 1
ATOM 852 C CA . VAL A 1 109 ? 0.348 2.365 9.694 1.00 86.56 109 VAL A CA 1
ATOM 853 C C . VAL A 1 109 ? 1.619 1.559 9.510 1.00 86.56 109 VAL A C 1
ATOM 855 O O . VAL A 1 109 ? 2.645 2.084 9.075 1.00 86.56 109 VAL A O 1
ATOM 858 N N . ARG A 1 110 ? 1.521 0.259 9.777 1.00 89.00 110 ARG A N 1
ATOM 859 C CA . ARG A 1 110 ? 2.628 -0.695 9.748 1.00 89.00 110 ARG A CA 1
ATOM 860 C C . ARG A 1 110 ? 2.529 -1.559 8.490 1.00 89.00 110 ARG A C 1
ATOM 862 O O . ARG A 1 110 ? 1.688 -2.462 8.425 1.00 89.00 110 ARG A O 1
ATOM 869 N N . PRO A 1 111 ? 3.349 -1.307 7.452 1.00 90.12 111 PRO A N 1
ATOM 870 C CA . PRO A 1 111 ? 3.402 -2.176 6.286 1.00 90.12 111 PRO A CA 1
ATOM 871 C C . PRO A 1 111 ? 4.038 -3.513 6.667 1.00 90.12 111 PRO A C 1
ATOM 873 O O . PRO A 1 111 ? 5.126 -3.546 7.236 1.00 90.12 111 PRO A O 1
ATOM 876 N N . ASN A 1 112 ? 3.393 -4.621 6.317 1.00 91.44 112 ASN A N 1
ATOM 877 C CA . ASN A 1 112 ? 3.941 -5.952 6.543 1.00 91.44 112 ASN A CA 1
ATOM 878 C C . ASN A 1 112 ? 5.182 -6.194 5.664 1.00 91.44 112 ASN A C 1
ATOM 880 O O . ASN A 1 112 ? 5.266 -5.750 4.514 1.00 91.44 112 ASN A O 1
ATOM 884 N N . THR A 1 113 ? 6.114 -6.997 6.166 1.00 90.00 113 THR A N 1
ATOM 885 C CA . THR A 1 113 ? 7.311 -7.429 5.439 1.00 90.00 113 THR A CA 1
ATOM 886 C C . THR A 1 113 ? 6.986 -8.101 4.100 1.00 90.00 113 THR A C 1
ATOM 888 O O . THR A 1 113 ? 7.679 -7.860 3.112 1.00 90.00 113 THR A O 1
ATOM 891 N N . ARG A 1 114 ? 5.917 -8.907 4.013 1.00 91.00 114 ARG A N 1
ATOM 892 C CA . ARG A 1 114 ? 5.478 -9.552 2.760 1.00 91.00 114 ARG A CA 1
ATOM 893 C C . ARG A 1 114 ? 5.035 -8.530 1.714 1.00 91.00 114 ARG A C 1
ATOM 895 O O . ARG A 1 114 ? 5.382 -8.674 0.544 1.00 91.00 114 ARG A O 1
ATOM 902 N N . LEU A 1 115 ? 4.335 -7.474 2.137 1.00 92.00 115 LEU A N 1
ATOM 903 C CA . LEU A 1 115 ? 3.950 -6.378 1.248 1.00 92.00 115 LEU A CA 1
ATOM 904 C C . LEU A 1 115 ? 5.187 -5.650 0.720 1.00 92.00 115 LEU A C 1
ATOM 906 O O . LEU A 1 115 ? 5.261 -5.357 -0.472 1.00 92.00 115 LEU A O 1
ATOM 910 N N . ASN A 1 116 ? 6.165 -5.395 1.591 1.00 91.94 116 ASN A N 1
ATOM 911 C CA . ASN A 1 116 ? 7.425 -4.790 1.182 1.00 91.94 116 ASN A CA 1
ATOM 912 C C . ASN A 1 116 ? 8.144 -5.676 0.151 1.00 91.94 116 ASN A C 1
ATOM 914 O O . ASN A 1 116 ? 8.469 -5.212 -0.937 1.00 91.94 116 ASN A O 1
ATOM 918 N N . LYS A 1 117 ? 8.290 -6.977 0.422 1.00 91.81 117 LYS A N 1
ATOM 919 C CA . LYS A 1 117 ? 8.882 -7.928 -0.533 1.00 91.81 117 LYS A CA 1
ATOM 920 C C . LYS A 1 117 ? 8.155 -7.916 -1.883 1.00 91.81 117 LYS A C 1
ATOM 922 O O . LYS A 1 117 ? 8.810 -7.817 -2.912 1.00 91.81 117 LYS A O 1
ATOM 927 N N . ALA A 1 118 ? 6.821 -7.934 -1.894 1.00 90.50 118 ALA A N 1
ATOM 928 C CA . ALA A 1 118 ? 6.033 -7.900 -3.128 1.00 90.50 118 ALA A CA 1
ATOM 929 C C . ALA A 1 118 ? 6.205 -6.589 -3.920 1.00 90.50 118 ALA A C 1
ATOM 931 O O . ALA A 1 118 ? 6.308 -6.614 -5.146 1.00 90.50 118 ALA A O 1
ATOM 932 N N . ALA A 1 119 ? 6.276 -5.444 -3.236 1.00 91.25 119 ALA A N 1
ATOM 933 C CA . ALA A 1 119 ? 6.498 -4.147 -3.875 1.00 91.25 119 ALA A CA 1
ATOM 934 C C . ALA A 1 119 ? 7.899 -4.029 -4.504 1.00 91.25 119 ALA A C 1
ATOM 936 O O . ALA A 1 119 ? 8.050 -3.380 -5.540 1.00 91.25 119 ALA A O 1
ATOM 937 N N . TRP A 1 120 ? 8.902 -4.676 -3.902 1.00 92.88 120 TRP A N 1
ATOM 938 C CA . TRP A 1 120 ? 10.297 -4.661 -4.352 1.00 92.88 120 TRP A CA 1
ATOM 939 C C . TRP A 1 120 ? 10.709 -5.881 -5.193 1.00 92.88 120 TRP A C 1
ATOM 941 O O . TRP A 1 120 ? 11.829 -5.906 -5.694 1.00 92.88 120 TRP A O 1
ATOM 951 N N . ALA A 1 121 ? 9.823 -6.860 -5.412 1.00 90.88 121 ALA A N 1
ATOM 952 C CA . ALA A 1 121 ? 10.151 -8.140 -6.056 1.00 90.88 121 ALA A CA 1
ATOM 953 C C . ALA A 1 121 ? 10.747 -8.000 -7.469 1.00 90.88 121 ALA A C 1
ATOM 955 O O . ALA A 1 121 ? 11.601 -8.782 -7.866 1.00 90.88 121 ALA A O 1
ATOM 956 N N . ARG A 1 122 ? 10.322 -6.984 -8.231 1.00 91.94 122 ARG A N 1
ATOM 957 C CA . ARG A 1 122 ? 10.814 -6.688 -9.593 1.00 91.94 122 ARG A CA 1
ATOM 958 C C . ARG A 1 122 ? 11.872 -5.571 -9.610 1.00 91.94 122 ARG A C 1
ATOM 960 O O . ARG A 1 122 ? 12.172 -5.005 -10.662 1.00 91.94 122 ARG A O 1
ATOM 967 N N . GLY A 1 123 ? 12.398 -5.209 -8.440 1.00 92.19 123 GLY A N 1
ATOM 968 C CA . GLY A 1 123 ? 13.327 -4.102 -8.240 1.00 92.19 123 GLY A CA 1
ATOM 969 C C . GLY A 1 123 ? 12.660 -2.724 -8.185 1.00 92.19 123 GLY A C 1
ATOM 970 O O . GLY A 1 123 ? 11.440 -2.569 -8.234 1.00 92.19 123 GLY A O 1
ATOM 971 N N . ILE A 1 124 ? 13.492 -1.684 -8.098 1.00 92.38 124 ILE A N 1
ATOM 972 C CA . ILE A 1 124 ? 13.053 -0.311 -7.800 1.00 92.38 124 ILE A CA 1
ATOM 973 C C . ILE A 1 124 ? 12.211 0.340 -8.907 1.00 92.38 124 ILE A C 1
ATOM 975 O O . ILE A 1 124 ? 11.373 1.195 -8.620 1.00 92.38 124 ILE A O 1
ATOM 979 N N . ARG A 1 125 ? 12.427 -0.069 -10.166 1.00 91.12 125 ARG A N 1
ATOM 980 C CA . ARG A 1 125 ? 11.846 0.552 -11.371 1.00 91.12 125 ARG A CA 1
ATOM 981 C C . ARG A 1 125 ? 10.475 -0.016 -11.740 1.00 91.12 125 ARG A C 1
ATOM 983 O O . ARG A 1 125 ? 9.627 0.719 -12.249 1.00 91.12 125 ARG A O 1
ATOM 990 N N . ASN A 1 126 ? 10.267 -1.304 -11.471 1.00 91.50 126 ASN A N 1
ATOM 991 C CA . ASN A 1 126 ? 9.179 -2.099 -12.044 1.00 91.50 126 ASN A CA 1
ATOM 992 C C . ASN A 1 126 ? 8.179 -2.547 -10.971 1.00 91.50 126 ASN A C 1
ATOM 994 O O . ASN A 1 126 ? 7.781 -3.711 -10.930 1.00 91.50 126 ASN A O 1
ATOM 998 N N . ALA A 1 127 ? 7.766 -1.617 -10.106 1.00 91.88 127 ALA A N 1
ATOM 999 C CA . ALA A 1 127 ? 6.753 -1.884 -9.090 1.00 91.88 127 ALA A CA 1
ATOM 1000 C C . ALA A 1 127 ? 5.474 -2.483 -9.723 1.00 91.88 127 ALA A C 1
ATOM 1002 O O . ALA A 1 127 ? 5.091 -2.072 -10.827 1.00 91.88 127 ALA A O 1
ATOM 1003 N N . PRO A 1 128 ? 4.802 -3.444 -9.060 1.00 93.69 128 PRO A N 1
ATOM 1004 C CA . PRO A 1 128 ? 3.556 -4.018 -9.560 1.00 93.69 128 PRO A CA 1
ATOM 1005 C C . PRO A 1 128 ? 2.503 -2.938 -9.827 1.00 93.69 128 PRO A C 1
ATOM 1007 O O . PRO A 1 128 ? 2.343 -2.011 -9.038 1.00 93.69 128 PRO A O 1
ATOM 1010 N N . TYR A 1 129 ? 1.755 -3.062 -10.924 1.00 93.19 129 TYR A N 1
ATOM 1011 C CA . TYR A 1 129 ? 0.734 -2.075 -11.296 1.00 93.19 129 TYR A CA 1
ATOM 1012 C C . TYR A 1 129 ? -0.490 -2.093 -10.387 1.00 93.19 129 TYR A C 1
ATOM 1014 O O . TYR A 1 129 ? -1.126 -1.059 -10.180 1.00 93.19 129 TYR A O 1
ATOM 1022 N N . ARG A 1 130 ? -0.828 -3.262 -9.846 1.00 93.44 130 ARG A N 1
ATOM 1023 C CA . ARG A 1 130 ? -1.937 -3.455 -8.915 1.00 93.44 130 ARG A CA 1
ATOM 1024 C C . ARG A 1 130 ? -1.467 -4.376 -7.801 1.00 93.44 130 ARG A C 1
ATOM 1026 O O . ARG A 1 130 ? -0.767 -5.347 -8.072 1.00 93.44 130 ARG A O 1
ATOM 1033 N N . ILE A 1 131 ? -1.840 -4.061 -6.566 1.00 93.75 131 ILE A N 1
ATOM 1034 C CA . ILE A 1 131 ? -1.585 -4.920 -5.407 1.00 93.75 131 ILE A CA 1
ATOM 1035 C C . ILE A 1 131 ? -2.888 -5.072 -4.635 1.00 93.75 131 ILE A C 1
ATOM 1037 O O . ILE A 1 131 ? -3.581 -4.090 -4.362 1.00 93.75 131 ILE A O 1
ATOM 1041 N N . ARG A 1 132 ? -3.207 -6.318 -4.285 1.00 94.00 132 ARG A N 1
ATOM 1042 C CA . ARG A 1 132 ? -4.288 -6.650 -3.365 1.00 94.00 132 ARG A CA 1
ATOM 1043 C C . ARG A 1 132 ? -3.731 -6.606 -1.943 1.00 94.00 132 ARG A C 1
ATOM 1045 O O . ARG A 1 132 ? -2.767 -7.303 -1.619 1.00 94.00 132 ARG A O 1
ATOM 1052 N N . VAL A 1 133 ? -4.306 -5.750 -1.112 1.00 93.94 133 VAL A N 1
ATOM 1053 C CA . VAL A 1 133 ? -3.911 -5.572 0.285 1.00 93.94 133 VAL A CA 1
ATOM 1054 C C . VAL A 1 133 ? -5.086 -5.846 1.204 1.00 93.94 133 VAL A C 1
ATOM 1056 O O . VAL A 1 133 ? -6.216 -5.475 0.904 1.00 93.94 133 VAL A O 1
ATOM 1059 N N . ARG A 1 134 ? -4.795 -6.464 2.342 1.00 93.38 134 ARG A N 1
ATOM 1060 C CA . ARG A 1 134 ? -5.685 -6.546 3.489 1.00 93.38 134 ARG A CA 1
ATOM 1061 C C . ARG A 1 134 ? -5.232 -5.502 4.495 1.00 93.38 134 ARG A C 1
ATOM 1063 O O . ARG A 1 134 ? -4.072 -5.499 4.907 1.00 93.38 134 ARG A O 1
ATOM 1070 N N . LEU A 1 135 ? -6.136 -4.604 4.844 1.00 92.50 135 LEU A N 1
ATOM 1071 C CA . LEU A 1 135 ? -5.937 -3.638 5.903 1.00 92.50 135 LEU A CA 1
ATOM 1072 C C . LEU A 1 135 ? -6.673 -4.139 7.138 1.00 92.50 135 LEU A C 1
ATOM 1074 O O . LEU A 1 135 ? -7.872 -4.392 7.058 1.00 92.50 135 LEU A O 1
ATOM 1078 N N . SER A 1 136 ? -5.960 -4.275 8.250 1.00 89.81 136 SER A N 1
ATOM 1079 C CA . SER A 1 136 ? -6.524 -4.691 9.532 1.00 89.81 136 SER A CA 1
ATOM 1080 C C .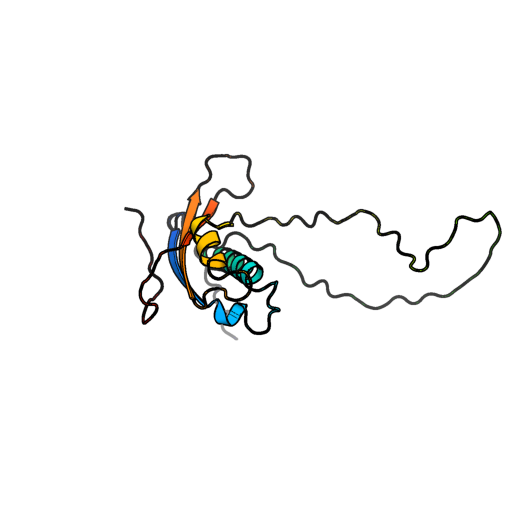 SER A 1 136 ? -6.232 -3.620 10.572 1.00 89.81 136 SER A C 1
ATOM 1082 O O . SER A 1 136 ? -5.068 -3.335 10.859 1.00 89.81 136 SER A O 1
ATOM 1084 N N . ARG A 1 137 ? -7.281 -3.019 11.126 1.00 88.25 137 ARG A N 1
ATOM 1085 C CA . ARG A 1 137 ? -7.192 -2.091 12.253 1.00 88.25 137 ARG A CA 1
ATOM 1086 C C . ARG A 1 137 ? -7.252 -2.891 13.550 1.00 88.25 137 ARG A C 1
ATOM 1088 O O . ARG A 1 137 ? -8.231 -3.593 13.770 1.00 88.25 137 ARG A O 1
ATOM 1095 N N . LYS A 1 138 ? -6.210 -2.796 14.374 1.00 85.12 138 LYS A N 1
ATOM 1096 C CA . LYS A 1 138 ? -6.056 -3.540 15.632 1.00 85.12 138 LYS A CA 1
ATOM 1097 C C . LYS A 1 138 ? -5.823 -2.584 16.800 1.00 85.12 138 LYS A C 1
ATOM 1099 O O . LYS A 1 138 ? -5.305 -1.483 16.599 1.00 85.12 138 LYS A O 1
ATOM 1104 N N . GLN A 1 139 ? -6.207 -3.004 18.006 1.00 83.31 139 GLN A N 1
ATOM 1105 C CA . GLN A 1 139 ? -5.936 -2.245 19.230 1.00 83.31 139 GLN A CA 1
ATOM 1106 C C . GLN A 1 139 ? -4.508 -2.487 19.711 1.00 83.31 139 GLN A C 1
ATOM 1108 O O . GLN A 1 139 ? -3.972 -3.583 19.544 1.00 83.31 139 GLN A O 1
ATOM 1113 N N . LYS A 1 140 ? -3.887 -1.443 20.259 1.00 82.75 140 LYS A N 1
ATOM 1114 C CA . LYS A 1 140 ? -2.605 -1.539 20.953 1.00 82.75 140 LYS A CA 1
ATOM 1115 C C . LYS A 1 140 ? -2.857 -1.874 22.423 1.00 82.75 140 LYS A C 1
ATOM 1117 O O . LYS A 1 140 ? -3.818 -1.367 22.995 1.00 82.75 140 LYS A O 1
ATOM 1122 N N . GLU A 1 141 ? -1.998 -2.701 23.006 1.00 76.06 141 GLU A N 1
ATOM 1123 C CA . GLU A 1 141 ? -2.065 -3.051 24.431 1.00 76.06 141 GLU A CA 1
ATOM 1124 C C . GLU A 1 141 ? -1.429 -1.969 25.321 1.00 76.06 141 GLU A C 1
ATOM 1126 O O . GLU A 1 141 ? -1.877 -1.770 26.444 1.00 76.06 141 GLU A O 1
ATOM 1131 N N . ASP A 1 142 ? -0.447 -1.217 24.806 1.00 74.75 142 ASP A N 1
ATOM 1132 C CA . ASP A 1 142 ? 0.249 -0.185 25.585 1.00 74.75 142 ASP A CA 1
ATOM 1133 C C . ASP A 1 142 ? -0.553 1.123 25.682 1.00 74.75 142 ASP A C 1
ATOM 1135 O O . ASP A 1 142 ? -0.958 1.695 24.661 1.00 74.75 142 ASP A O 1
ATOM 1139 N N . GLU A 1 143 ? -0.689 1.648 26.901 1.00 68.81 143 GLU A N 1
ATOM 1140 C CA . GLU A 1 143 ? -1.475 2.852 27.202 1.00 68.81 143 GLU A CA 1
ATOM 1141 C C . GLU A 1 143 ? -0.764 4.177 26.837 1.00 68.81 143 GLU A C 1
ATOM 1143 O O . GLU A 1 143 ? -1.423 5.179 26.573 1.00 68.81 143 GLU A O 1
ATOM 1148 N N . ASP A 1 144 ? 0.569 4.189 26.719 1.00 71.69 144 ASP A N 1
ATOM 1149 C CA . ASP A 1 144 ? 1.380 5.415 26.563 1.00 71.69 144 ASP A CA 1
ATOM 1150 C C . ASP A 1 144 ? 1.336 6.083 25.174 1.00 71.69 144 ASP A C 1
ATOM 1152 O O . ASP A 1 144 ? 1.916 7.152 24.961 1.00 71.69 144 ASP A O 1
ATOM 1156 N N . SER A 1 145 ? 0.692 5.470 24.175 1.00 67.44 145 SER A N 1
ATOM 1157 C CA . SER A 1 145 ? 0.657 6.042 22.822 1.00 67.44 145 SER A CA 1
ATOM 1158 C C . SER A 1 145 ? -0.589 6.896 22.570 1.00 67.44 145 SER A C 1
ATOM 1160 O O . SER A 1 145 ? -1.699 6.459 22.864 1.00 67.44 145 SER A O 1
ATOM 1162 N N . PRO A 1 146 ? -0.460 8.057 21.893 1.00 73.19 146 PRO A N 1
ATOM 1163 C CA . PRO A 1 146 ? -1.598 8.938 21.607 1.00 73.19 146 PRO A CA 1
ATOM 1164 C C . PRO A 1 146 ? -2.650 8.301 20.681 1.00 73.19 146 PRO A C 1
ATOM 1166 O O . PRO A 1 146 ? -3.773 8.793 20.588 1.00 73.19 146 PRO A O 1
ATOM 1169 N N . ASN A 1 147 ? -2.299 7.215 19.982 1.00 74.25 147 ASN A N 1
ATOM 1170 C CA . ASN A 1 147 ? -3.204 6.444 19.138 1.00 74.25 147 ASN A CA 1
ATOM 1171 C C . ASN A 1 147 ? -3.440 5.058 19.755 1.00 74.25 147 ASN A C 1
ATOM 1173 O O . ASN A 1 147 ? -2.556 4.210 19.718 1.00 74.25 147 ASN A O 1
ATOM 1177 N N . LYS A 1 148 ? -4.667 4.787 20.213 1.00 80.81 148 LYS A N 1
ATOM 1178 C CA . LYS A 1 148 ? -5.077 3.469 20.742 1.00 80.81 148 LYS A CA 1
ATOM 1179 C C . LYS A 1 148 ? -5.111 2.352 19.684 1.00 80.81 148 LYS A C 1
ATOM 1181 O O . LYS A 1 148 ? -5.145 1.167 20.004 1.00 80.81 148 LYS A O 1
ATOM 1186 N N . LEU A 1 149 ? -5.147 2.722 18.404 1.00 83.19 149 LEU A N 1
ATOM 1187 C CA . LEU A 1 149 ? -5.379 1.812 17.283 1.00 83.19 149 LEU A CA 1
ATOM 1188 C C . LEU A 1 149 ? -4.245 1.947 16.265 1.00 83.19 149 LEU A C 1
ATOM 1190 O O . LEU A 1 149 ? -3.911 3.064 15.867 1.00 83.19 149 LEU A O 1
ATOM 1194 N N . TYR A 1 150 ? -3.725 0.819 15.787 1.00 86.62 150 TYR A N 1
ATOM 1195 C CA . TYR A 1 150 ? -2.767 0.764 14.684 1.00 86.62 150 TYR A CA 1
ATOM 1196 C C . TYR A 1 150 ? -3.351 0.004 13.495 1.00 86.62 150 TYR A C 1
ATOM 1198 O O . TYR A 1 150 ? -4.266 -0.814 13.619 1.00 86.62 150 TYR A O 1
ATOM 1206 N N . THR A 1 151 ? -2.827 0.289 12.307 1.00 88.31 151 THR A N 1
ATOM 1207 C CA . THR A 1 151 ? -3.239 -0.384 11.073 1.00 88.31 151 THR A CA 1
ATOM 1208 C C . THR A 1 151 ? -2.121 -1.275 10.570 1.00 88.31 151 THR A C 1
ATOM 1210 O O . THR A 1 151 ? -1.052 -0.793 10.198 1.00 88.31 151 THR A O 1
ATOM 1213 N N . LEU A 1 152 ? -2.382 -2.575 10.492 1.00 91.19 152 LEU A N 1
ATOM 1214 C CA . LEU A 1 152 ? -1.504 -3.534 9.840 1.00 91.19 152 LEU A CA 1
ATOM 1215 C C . LEU A 1 152 ? -1.913 -3.697 8.374 1.00 91.19 152 LEU A C 1
ATOM 1217 O O . LEU A 1 152 ? -3.064 -4.011 8.068 1.00 91.19 152 LEU A O 1
ATOM 1221 N N . VAL A 1 153 ? -0.959 -3.513 7.462 1.00 93.44 153 VAL A N 1
ATOM 1222 C CA . VAL A 1 153 ? -1.184 -3.698 6.022 1.00 93.44 153 VAL A CA 1
ATOM 1223 C C . VAL A 1 153 ? -0.499 -4.970 5.553 1.00 93.44 153 VAL A C 1
ATOM 1225 O O . VAL A 1 153 ? 0.725 -5.017 5.454 1.00 93.44 153 VAL A O 1
ATOM 1228 N N . THR A 1 154 ? -1.276 -5.979 5.182 1.00 93.75 154 THR A N 1
ATOM 1229 C CA . THR A 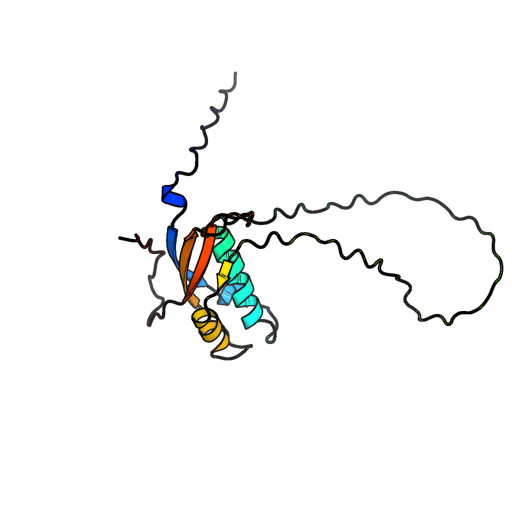1 154 ? -0.773 -7.264 4.677 1.00 93.75 154 THR A CA 1
ATOM 1230 C C . THR A 1 154 ? -1.039 -7.389 3.177 1.00 93.75 154 THR A C 1
ATOM 1232 O O . THR A 1 154 ? -2.067 -6.932 2.686 1.00 93.75 154 THR A O 1
ATOM 1235 N N . CYS A 1 155 ? -0.129 -8.000 2.409 1.00 91.69 155 CYS A N 1
ATOM 1236 C CA . CYS A 1 155 ? -0.406 -8.322 1.005 1.00 91.69 155 CYS A CA 1
ATOM 1237 C C . CYS A 1 155 ? -1.164 -9.648 0.889 1.00 91.69 155 CYS A C 1
ATOM 1239 O O . CYS A 1 155 ? -0.783 -10.640 1.514 1.00 91.69 155 CYS A O 1
ATOM 1241 N N . VAL A 1 156 ? -2.188 -9.677 0.041 1.00 91.19 156 VAL A N 1
ATOM 1242 C CA . VAL A 1 156 ? -2.916 -10.899 -0.307 1.00 91.19 156 VAL A CA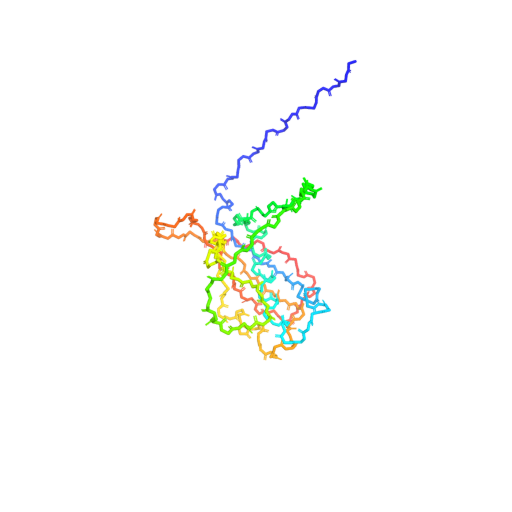 1
ATOM 1243 C C . VAL A 1 156 ? -2.487 -11.296 -1.720 1.00 91.19 156 VAL A C 1
ATOM 1245 O O . VAL A 1 156 ? -2.675 -10.502 -2.645 1.00 91.19 156 VAL A O 1
ATOM 1248 N N . PRO A 1 157 ? -1.856 -12.465 -1.921 1.00 87.62 157 PRO A N 1
ATOM 1249 C CA . PRO A 1 157 ? -1.535 -12.925 -3.264 1.00 87.62 157 PRO A CA 1
ATOM 1250 C C . PRO A 1 157 ? -2.837 -13.234 -4.011 1.00 87.62 157 PRO A C 1
ATOM 1252 O O . PRO A 1 157 ? -3.703 -13.934 -3.497 1.00 87.62 157 PRO A O 1
ATOM 1255 N N . ALA A 1 158 ? -2.975 -12.700 -5.222 1.00 86.25 158 ALA A N 1
ATOM 1256 C CA . ALA A 1 158 ? -4.113 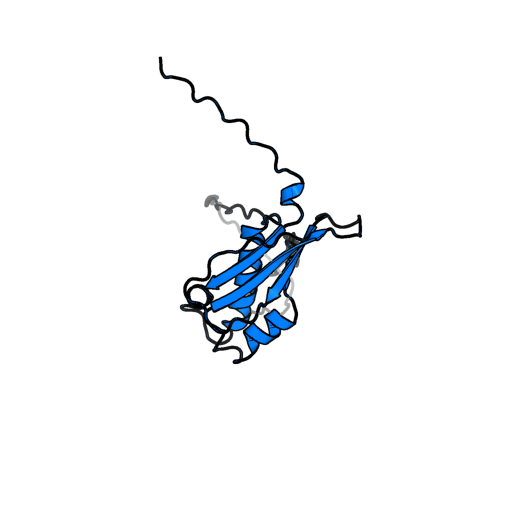-12.954 -6.095 1.00 86.25 158 ALA A CA 1
ATOM 1257 C C . ALA A 1 158 ? -3.592 -13.341 -7.478 1.00 86.25 158 ALA A C 1
ATOM 1259 O O . ALA A 1 158 ? -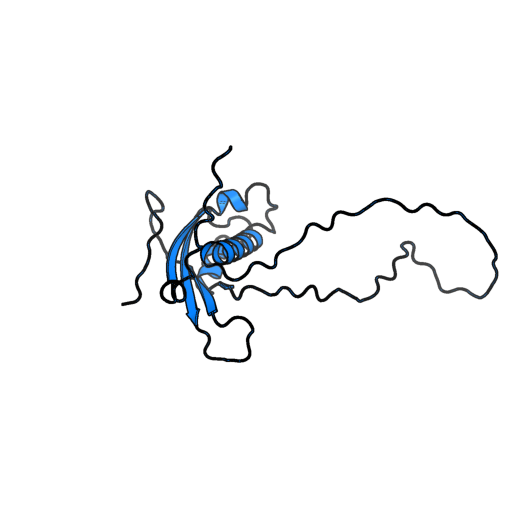2.672 -12.706 -7.994 1.00 86.25 158 ALA A O 1
ATOM 1260 N N . THR A 1 159 ? -4.183 -14.374 -8.073 1.00 86.19 159 THR A N 1
ATOM 1261 C CA . THR A 1 159 ? -3.826 -14.834 -9.422 1.00 86.19 159 THR A CA 1
ATOM 1262 C C . THR A 1 159 ? -4.415 -13.921 -10.498 1.00 86.19 159 THR A C 1
ATOM 1264 O O . THR A 1 159 ? -3.770 -13.661 -11.509 1.00 86.19 159 THR A O 1
ATOM 1267 N N . THR A 1 160 ? -5.610 -13.366 -10.265 1.00 89.62 160 THR A N 1
ATOM 1268 C CA . THR A 1 160 ? -6.311 -12.469 -11.197 1.00 89.62 160 THR A CA 1
ATOM 1269 C C . THR A 1 160 ? -6.798 -11.210 -10.475 1.00 89.62 160 THR A C 1
ATOM 1271 O O . THR A 1 160 ? -7.159 -11.275 -9.309 1.00 89.62 160 THR A O 1
ATOM 1274 N N . PHE A 1 161 ? -6.824 -10.057 -11.165 1.00 87.69 161 PHE A N 1
ATOM 1275 C CA . PHE A 1 161 ? -7.269 -8.751 -10.626 1.00 87.69 161 PHE A CA 1
ATOM 1276 C C . PHE A 1 161 ? -8.574 -8.215 -11.258 1.00 87.69 161 PHE A C 1
ATOM 1278 O O . PHE A 1 161 ? -8.929 -7.042 -11.087 1.00 87.69 161 PHE A O 1
ATOM 1285 N N . LYS A 1 162 ? -9.263 -9.033 -12.057 1.00 88.69 162 LYS A N 1
ATOM 1286 C CA . LYS A 1 162 ? -10.515 -8.672 -12.740 1.00 88.69 162 LYS A CA 1
ATOM 1287 C C . LYS A 1 162 ? -11.691 -8.812 -11.768 1.00 88.69 162 LYS A C 1
ATOM 1289 O O . LYS A 1 162 ? -11.703 -9.746 -10.980 1.00 88.69 162 LYS A O 1
ATOM 1294 N N . ASN A 1 163 ? -12.637 -7.872 -11.815 1.00 85.88 163 ASN A N 1
ATOM 1295 C CA . ASN A 1 163 ? -13.901 -7.873 -11.052 1.00 85.88 163 ASN A CA 1
ATOM 1296 C C . ASN A 1 163 ? -13.781 -8.011 -9.524 1.00 85.88 163 ASN A C 1
ATOM 1298 O O . ASN A 1 163 ? -14.744 -8.341 -8.841 1.00 85.88 163 ASN A O 1
ATOM 1302 N N . LEU A 1 164 ? -12.607 -7.724 -8.970 1.00 87.12 164 LEU A N 1
ATOM 1303 C CA . LEU A 1 164 ? -12.376 -7.804 -7.539 1.00 87.12 164 LEU A CA 1
ATOM 1304 C C . LEU A 1 164 ? -12.775 -6.498 -6.862 1.00 87.12 164 LEU A C 1
ATOM 1306 O O . LEU A 1 164 ? -12.076 -5.487 -6.974 1.00 87.12 164 LEU A O 1
ATOM 1310 N N . GLN A 1 165 ? -13.908 -6.553 -6.174 1.00 88.44 165 GLN A N 1
ATOM 1311 C CA . GLN A 1 165 ? -14.417 -5.466 -5.351 1.00 88.44 165 GLN A CA 1
ATOM 1312 C C . GLN A 1 165 ? -13.748 -5.452 -3.974 1.00 88.44 165 GLN A C 1
ATOM 1314 O O . GLN A 1 165 ? -12.961 -6.337 -3.624 1.00 88.44 165 GLN A O 1
ATOM 1319 N N . THR A 1 166 ? -14.037 -4.406 -3.209 1.00 89.94 166 THR A N 1
ATOM 1320 C CA . THR A 1 166 ? -13.635 -4.312 -1.809 1.00 89.94 166 THR A CA 1
ATOM 1321 C C . THR A 1 166 ? -14.447 -5.293 -0.979 1.00 89.94 166 THR A C 1
ATOM 1323 O O . THR A 1 166 ? -15.674 -5.262 -1.035 1.00 89.94 166 THR A O 1
ATOM 1326 N N . VAL A 1 167 ? -13.768 -6.147 -0.218 1.00 89.31 167 VAL A N 1
ATOM 1327 C CA . VAL A 1 167 ? -14.414 -7.162 0.623 1.00 89.31 167 VAL A CA 1
ATOM 1328 C C . VAL A 1 167 ? -14.214 -6.774 2.081 1.00 89.31 167 VAL A C 1
ATOM 1330 O O . VAL A 1 167 ? -13.075 -6.579 2.511 1.00 89.31 167 VAL A O 1
ATOM 1333 N N . ASN A 1 168 ? -15.308 -6.650 2.831 1.00 86.81 168 ASN A N 1
ATOM 1334 C CA . ASN A 1 168 ? -15.244 -6.564 4.287 1.00 86.81 168 ASN A CA 1
ATOM 1335 C C . ASN A 1 168 ? -14.996 -7.975 4.820 1.00 86.81 168 ASN A C 1
ATOM 1337 O O . ASN A 1 168 ? -15.673 -8.912 4.408 1.00 86.81 168 ASN A O 1
ATOM 1341 N N . MET A 1 169 ? -13.981 -8.126 5.661 1.00 78.94 169 MET A N 1
ATOM 1342 C CA . MET A 1 169 ? -13.686 -9.382 6.333 1.00 78.94 169 MET A CA 1
ATOM 1343 C C . MET A 1 169 ? -14.156 -9.219 7.779 1.00 78.94 169 MET A C 1
ATOM 1345 O O . MET A 1 169 ? -13.640 -8.368 8.508 1.00 78.94 169 MET A O 1
ATOM 1349 N N . ASP A 1 170 ? -15.166 -9.989 8.162 1.00 68.81 170 ASP A N 1
ATOM 1350 C CA . ASP A 1 170 ? -15.626 -10.057 9.544 1.00 68.81 170 ASP A CA 1
ATOM 1351 C C . ASP A 1 170 ? -14.688 -11.009 10.304 1.00 68.81 170 ASP A C 1
ATOM 1353 O O . ASP A 1 170 ? -14.444 -12.137 9.869 1.00 68.81 170 ASP A O 1
ATOM 1357 N N . GLU A 1 171 ? -14.080 -10.528 11.391 1.00 63.22 171 GLU A N 1
ATOM 1358 C CA . GLU A 1 171 ? -13.339 -11.388 12.319 1.00 63.22 171 GLU A CA 1
ATOM 1359 C C . GLU A 1 171 ? -14.387 -12.164 13.133 1.00 63.22 171 GLU A C 1
ATOM 1361 O O . GLU A 1 171 ? -15.005 -11.601 14.033 1.00 63.22 171 GLU A O 1
ATOM 1366 N N . ASN A 1 172 ? -14.646 -13.415 12.734 1.00 45.75 172 ASN A N 1
ATOM 1367 C CA . ASN A 1 172 ? -15.447 -14.378 13.496 1.00 45.75 172 ASN A CA 1
ATOM 1368 C C . ASN A 1 172 ? -14.598 -15.072 14.559 1.00 45.75 172 ASN A C 1
ATOM 1370 O O . ASN A 1 172 ? -13.494 -15.539 14.193 1.00 45.75 172 ASN A O 1
#

Sequence (172 aa):
MAPAKKGGKKKGRSAINEVVTREYTINIHKCIHGVGFKKRAPRALKEIRKFATKEIGTQMPFCHQRGGDPGIHHQHSQVHPWRGLQETCPSGTQRNSEICHKGDRDSDVRPNTRLNKAAWARGIRNAPYRIRVRLSRKQKEDEDSPNKLYTLVTCVPATTFKNLQTVNMDEN

Organism: Tupaia chinensis (NCBI:txid246437)

Secondary structure (DSSP, 8-state):
-PPP------PPPPGGGTSEEEEEEEEHHHHHTT--GGGHHHHHHHHHHHHHHHHHT---------PPP--------------------S------S-----------EEE-HHHHHHHHTTTTT---SEEEEEEEEEE-S-TTSS-SEEEEEEE---S--SS---EEE---

InterPro domains:
  IPR000054 Large ribosomal subunit protein eL31 [PF01198] (18-59)
  IPR000054 Large ribosomal subunit protein eL31 [PF01198] (102-147)
  IPR000054 Large ribosomal subunit protein eL31 [PTHR10956] (83-171)
  IPR000054 Large ribosomal subunit protein eL31 [SM01380] (17-148)
  IPR000054 Large ribosomal subunit protein eL31 [cd00463] (16-147)
  IPR023621 Large ribosomal subunit protein eL31 domain superfamily [G3DSA:3.10.440.10] (5-66)
  IPR023621 Large ribosomal subunit protein eL31 domain superfamily [G3DSA:3.10.440.10] (74-172)
  IPR023621 Large ribosomal subunit protein eL31 domain superfamily [SSF54575] (18-59)
  IPR023621 Large ribosomal subunit protein eL31 domain superfamily [SSF54575] (90-148)